Protein AF-A0A7W1UFV5-F1 (afdb_monomer_lite)

Foldseek 3Di:
DDPDPVVCVVVQLVVQLVVQLVCLCVVCVVVVHDDSVVSSVCSSVVSCCPVPPD

Radius of gyration: 13.84 Å; chains: 1; bounding box: 26×19×44 Å

pLDDT: mean 92.06, std 14.11, range [49.44, 98.88]

Sequence (54 aa):
MTTHASSQLPELLRQKADQLRIHSIRATTKAGSGHPTSCCSAADIVATLFFSVM

Structure (mmCIF, N/CA/C/O backbone):
data_AF-A0A7W1UFV5-F1
#
_entry.id   AF-A0A7W1UFV5-F1
#
loop_
_atom_site.group_PDB
_atom_site.id
_atom_site.type_symbol
_atom_site.label_atom_id
_atom_site.label_alt_id
_atom_site.label_comp_id
_atom_site.label_asym_id
_atom_site.label_entity_id
_atom_site.label_seq_id
_atom_site.pdbx_PDB_ins_code
_atom_site.Cartn_x
_atom_site.Cartn_y
_atom_site.Cartn_z
_atom_site.occupancy
_atom_site.B_iso_or_equiv
_atom_site.auth_seq_id
_atom_site.auth_comp_id
_atom_site.auth_asym_id
_atom_site.auth_atom_id
_atom_site.pdbx_PDB_model_num
ATOM 1 N N . MET A 1 1 ? -19.638 -12.710 29.341 1.00 49.44 1 MET A N 1
ATOM 2 C CA . MET A 1 1 ? -18.204 -12.369 29.241 1.00 49.44 1 MET A CA 1
ATOM 3 C C . MET A 1 1 ? -17.757 -12.621 27.801 1.00 49.44 1 MET A C 1
ATOM 5 O O . MET A 1 1 ? -17.151 -13.641 27.536 1.00 49.44 1 MET A O 1
ATOM 9 N N . THR A 1 2 ? -18.140 -11.752 26.857 1.00 52.03 2 THR A N 1
ATOM 10 C CA . THR A 1 2 ? -17.744 -11.836 25.432 1.00 52.03 2 THR A CA 1
ATOM 11 C C . THR A 1 2 ? -17.880 -10.455 24.780 1.00 52.03 2 THR A C 1
ATOM 13 O O . THR A 1 2 ? -18.865 -10.157 24.113 1.00 52.03 2 THR A O 1
ATOM 16 N N . THR A 1 3 ? -16.888 -9.594 24.991 1.00 55.91 3 THR A N 1
ATOM 17 C CA . THR A 1 3 ? -16.679 -8.344 24.239 1.00 55.91 3 THR A CA 1
ATOM 18 C C . THR A 1 3 ? -15.417 -8.509 23.387 1.00 55.91 3 THR A C 1
ATOM 20 O O . THR A 1 3 ? -14.398 -7.894 23.670 1.00 55.91 3 THR A O 1
ATOM 23 N N . HIS A 1 4 ? -15.433 -9.415 22.401 1.00 55.31 4 HIS A N 1
ATOM 24 C CA . HIS A 1 4 ? -14.248 -9.723 21.575 1.00 55.31 4 HIS A CA 1
ATOM 25 C C . HIS A 1 4 ? -14.291 -9.143 20.156 1.00 55.31 4 HIS A C 1
ATOM 27 O O . HIS A 1 4 ? -13.258 -9.089 19.495 1.00 55.31 4 HIS A O 1
ATOM 33 N N . ALA A 1 5 ? -15.444 -8.657 19.689 1.00 57.12 5 ALA A N 1
ATOM 34 C CA . ALA A 1 5 ? -15.555 -8.150 18.322 1.00 57.12 5 ALA A CA 1
ATOM 35 C C . ALA A 1 5 ? -14.753 -6.851 18.101 1.00 57.12 5 ALA A C 1
ATOM 37 O O . ALA A 1 5 ? -14.121 -6.692 17.060 1.00 57.12 5 ALA A O 1
ATOM 38 N N . SER A 1 6 ? -14.705 -5.936 19.081 1.00 59.09 6 SER A N 1
ATOM 39 C CA . SER A 1 6 ? -14.014 -4.649 18.885 1.00 59.09 6 SER A CA 1
ATOM 40 C C . SER A 1 6 ? -12.486 -4.751 18.960 1.00 59.09 6 SER A C 1
ATOM 42 O O . SER A 1 6 ? -11.801 -3.927 18.362 1.00 59.09 6 SER A O 1
ATOM 44 N N . SER A 1 7 ? -11.927 -5.763 19.638 1.00 67.62 7 SER A N 1
ATOM 45 C CA . SER A 1 7 ? -10.470 -5.932 19.762 1.00 67.62 7 SER A CA 1
ATOM 46 C C . SER A 1 7 ? -9.799 -6.457 18.488 1.00 67.62 7 SER A C 1
ATOM 48 O O . SER A 1 7 ? -8.579 -6.404 18.386 1.00 67.62 7 SER A O 1
ATOM 50 N N . GLN A 1 8 ? -10.568 -6.972 17.522 1.00 84.06 8 GLN A N 1
ATOM 51 C CA . GLN A 1 8 ? -10.031 -7.587 16.299 1.00 84.06 8 GLN A CA 1
ATOM 52 C C . GLN A 1 8 ? -10.003 -6.637 15.097 1.00 84.06 8 GLN A C 1
ATOM 54 O O . GLN A 1 8 ? -9.258 -6.881 14.149 1.00 84.06 8 GLN A O 1
ATOM 59 N N . LEU A 1 9 ? -10.781 -5.551 15.129 1.00 92.19 9 LEU A N 1
ATOM 60 C CA . LEU A 1 9 ? -10.873 -4.613 14.011 1.00 92.19 9 LEU A CA 1
ATOM 61 C C . LEU A 1 9 ? -9.518 -3.972 13.648 1.00 92.19 9 LEU A C 1
ATOM 63 O O . LEU A 1 9 ? -9.188 -3.974 12.463 1.00 92.19 9 LEU A O 1
ATOM 67 N N . PRO A 1 10 ? -8.690 -3.491 14.601 1.00 94.56 10 PRO A N 1
ATOM 68 C CA . PRO A 1 10 ? -7.392 -2.907 14.255 1.00 94.56 10 PRO A CA 1
ATOM 69 C C . PRO A 1 10 ? -6.461 -3.896 13.543 1.00 94.56 10 PRO A C 1
ATOM 71 O O . PRO A 1 10 ? -5.797 -3.536 12.573 1.00 94.56 10 PRO A O 1
ATOM 74 N N . GLU A 1 11 ? -6.450 -5.155 13.987 1.00 95.81 11 GLU A N 1
ATOM 75 C CA . GLU A 1 11 ? -5.642 -6.213 13.375 1.00 95.81 11 GLU A CA 1
ATOM 76 C C . GLU A 1 11 ? -6.150 -6.553 11.966 1.00 95.81 11 GLU A C 1
ATOM 78 O O . GLU A 1 11 ? -5.362 -6.643 11.026 1.00 95.81 11 GLU A O 1
ATOM 83 N N . LEU A 1 12 ? -7.471 -6.649 11.781 1.00 96.00 12 LEU A N 1
ATOM 84 C CA . LEU A 1 12 ? -8.075 -6.868 10.465 1.00 96.00 12 LEU A CA 1
ATOM 85 C C . LEU A 1 12 ? -7.721 -5.741 9.483 1.00 96.00 12 LEU A C 1
ATOM 87 O O . LEU A 1 12 ? -7.347 -6.009 8.340 1.00 96.00 12 LEU A O 1
ATOM 91 N N . LEU A 1 13 ? -7.822 -4.480 9.914 1.00 97.69 13 LEU A N 1
ATOM 92 C CA . LEU A 1 13 ? -7.492 -3.327 9.075 1.00 97.69 13 LEU A CA 1
ATOM 93 C C . LEU A 1 13 ? -6.008 -3.306 8.708 1.00 97.69 13 LEU A C 1
ATOM 95 O O . LEU A 1 13 ? -5.671 -3.041 7.554 1.00 97.69 13 LEU A O 1
ATOM 99 N N . ARG A 1 14 ? -5.127 -3.673 9.643 1.00 98.06 14 ARG A N 1
ATOM 100 C CA . ARG A 1 14 ? -3.696 -3.806 9.368 1.00 98.06 14 ARG A CA 1
ATOM 101 C C . ARG A 1 14 ? -3.405 -4.895 8.339 1.00 98.06 14 ARG A C 1
ATOM 103 O O . ARG A 1 14 ? -2.676 -4.649 7.382 1.00 98.06 14 AR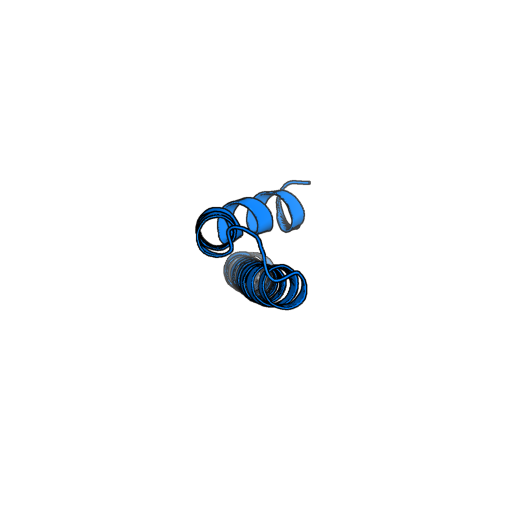G A O 1
ATOM 110 N N . GLN A 1 15 ? -4.054 -6.053 8.456 1.00 98.31 15 GLN A N 1
ATOM 111 C CA . GLN A 1 15 ? -3.950 -7.121 7.458 1.00 98.31 15 GLN A CA 1
ATOM 112 C C . GLN A 1 15 ? -4.428 -6.661 6.074 1.00 98.31 15 GLN A C 1
ATOM 114 O O . GLN A 1 15 ? -3.799 -6.982 5.065 1.00 98.31 15 GLN A O 1
ATOM 119 N N . LYS A 1 16 ? -5.516 -5.881 5.997 1.00 98.44 16 LYS A N 1
ATOM 120 C CA . LYS A 1 16 ? -5.977 -5.292 4.729 1.00 98.44 16 LYS A CA 1
ATOM 121 C C . LYS A 1 16 ? -4.963 -4.306 4.158 1.00 98.44 16 LYS A C 1
ATOM 123 O O . LYS A 1 16 ? -4.666 -4.390 2.968 1.00 98.44 16 LYS A O 1
ATOM 128 N N . ALA A 1 17 ? -4.397 -3.429 4.981 1.00 98.75 17 ALA A N 1
ATOM 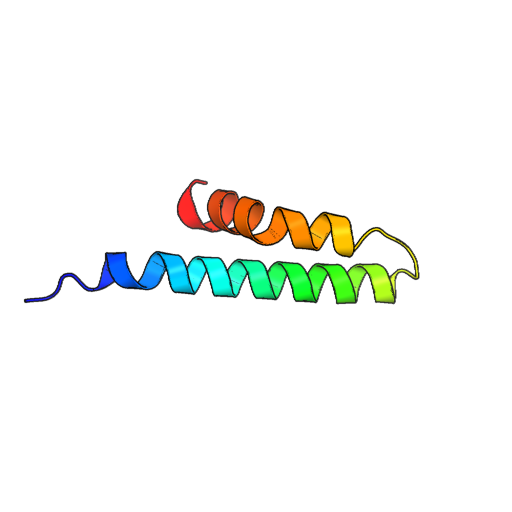129 C CA . ALA A 1 17 ? -3.363 -2.497 4.550 1.00 98.75 17 ALA A CA 1
ATOM 130 C C . ALA A 1 17 ? -2.122 -3.227 4.009 1.00 98.75 17 ALA A C 1
ATOM 132 O O . ALA A 1 17 ? -1.602 -2.864 2.955 1.00 98.75 17 ALA A O 1
ATOM 133 N N . ASP A 1 18 ? -1.694 -4.312 4.653 1.00 98.81 18 ASP A N 1
ATOM 134 C CA . ASP A 1 18 ? -0.558 -5.112 4.189 1.00 98.81 18 ASP A CA 1
ATOM 135 C C . ASP A 1 18 ? -0.837 -5.795 2.845 1.00 98.81 18 ASP A C 1
ATOM 137 O O . ASP A 1 18 ? 0.015 -5.779 1.952 1.00 98.81 18 ASP A O 1
ATOM 141 N N . GLN A 1 19 ? -2.054 -6.305 2.632 1.00 98.81 19 GLN A N 1
ATOM 142 C CA . GLN A 1 19 ? -2.457 -6.805 1.314 1.00 98.81 19 GLN A CA 1
ATOM 143 C C . GLN A 1 19 ? -2.456 -5.692 0.258 1.00 98.81 19 GLN A C 1
ATOM 145 O O . GLN A 1 19 ? -1.946 -5.898 -0.844 1.00 98.81 19 GLN A O 1
ATOM 150 N N . LEU A 1 20 ? -2.954 -4.493 0.582 1.00 98.81 20 LEU A N 1
ATOM 151 C CA . LEU A 1 20 ? -2.919 -3.342 -0.329 1.00 98.81 20 LEU A CA 1
ATOM 152 C C . LEU A 1 20 ? -1.481 -2.958 -0.711 1.00 98.81 20 LEU A C 1
ATOM 154 O O . LEU A 1 20 ? -1.210 -2.690 -1.886 1.00 98.81 20 LEU A O 1
ATOM 158 N N . ARG A 1 21 ? -0.539 -2.994 0.241 1.00 98.81 21 ARG A N 1
ATOM 159 C CA . ARG A 1 21 ? 0.896 -2.778 -0.019 1.00 98.81 21 ARG A CA 1
ATOM 160 C C . ARG A 1 21 ? 1.450 -3.830 -0.978 1.00 98.81 21 ARG A C 1
ATOM 162 O O . ARG A 1 21 ? 2.042 -3.478 -1.998 1.00 98.81 21 ARG A O 1
ATOM 169 N N . ILE A 1 22 ? 1.205 -5.113 -0.704 1.00 98.88 22 ILE A N 1
ATOM 170 C CA . ILE A 1 22 ? 1.644 -6.229 -1.558 1.00 98.88 22 ILE A CA 1
ATOM 171 C C . ILE A 1 22 ? 1.091 -6.079 -2.978 1.00 98.88 22 ILE A C 1
ATOM 173 O O . ILE A 1 22 ? 1.834 -6.221 -3.953 1.00 98.88 22 ILE A O 1
ATOM 177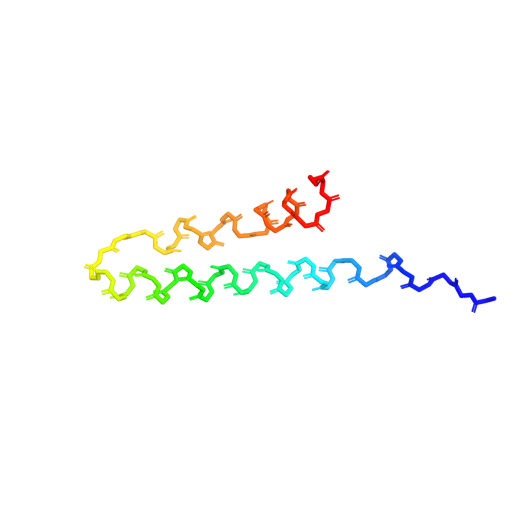 N N . HIS A 1 23 ? -0.200 -5.774 -3.114 1.00 98.81 23 HIS A N 1
ATOM 178 C CA . HIS A 1 23 ? -0.831 -5.577 -4.415 1.00 98.81 23 HIS A CA 1
ATOM 179 C C . HIS A 1 23 ? -0.244 -4.380 -5.161 1.00 98.81 23 HIS A C 1
ATOM 181 O O . HIS A 1 23 ? 0.047 -4.509 -6.349 1.00 98.81 23 HIS A O 1
ATOM 187 N N . SER A 1 24 ? 0.009 -3.265 -4.474 1.00 98.81 24 SER A N 1
ATOM 188 C CA . SER A 1 24 ? 0.626 -2.076 -5.073 1.00 98.81 24 SER A CA 1
ATOM 189 C C . SER A 1 24 ? 2.017 -2.382 -5.628 1.00 98.81 24 SER A C 1
ATOM 191 O O . SER A 1 24 ? 2.314 -2.049 -6.776 1.00 98.81 24 SER A O 1
ATOM 193 N N . ILE A 1 25 ? 2.854 -3.086 -4.859 1.00 98.81 25 ILE A N 1
ATOM 194 C CA . ILE A 1 25 ? 4.196 -3.492 -5.298 1.00 98.81 25 ILE A CA 1
ATOM 195 C C . ILE A 1 25 ? 4.097 -4.443 -6.495 1.00 98.81 25 ILE A C 1
ATOM 197 O O . ILE A 1 25 ? 4.728 -4.205 -7.523 1.00 98.81 25 ILE A O 1
ATOM 201 N N . ARG A 1 26 ? 3.275 -5.497 -6.403 1.00 98.81 26 ARG A N 1
ATOM 202 C CA . ARG A 1 26 ? 3.130 -6.496 -7.477 1.00 98.81 26 ARG A CA 1
ATOM 203 C C . ARG A 1 26 ? 2.600 -5.883 -8.772 1.00 98.81 26 ARG A C 1
ATOM 205 O O . ARG A 1 26 ? 3.127 -6.188 -9.838 1.00 98.81 26 ARG A O 1
ATOM 212 N N . ALA A 1 27 ? 1.580 -5.030 -8.691 1.00 98.81 27 ALA A N 1
ATOM 213 C CA . ALA A 1 27 ? 0.965 -4.404 -9.856 1.00 98.81 27 ALA A CA 1
ATOM 214 C C . ALA A 1 27 ? 1.926 -3.431 -10.553 1.00 98.81 27 ALA A C 1
ATOM 216 O O . ALA A 1 27 ? 2.117 -3.538 -11.762 1.00 98.81 27 ALA A O 1
ATOM 217 N N . THR A 1 28 ? 2.579 -2.540 -9.798 1.00 98.69 28 THR A N 1
ATOM 218 C CA . THR A 1 28 ? 3.537 -1.565 -10.360 1.00 98.69 28 THR A CA 1
ATOM 219 C C . THR A 1 28 ? 4.795 -2.242 -10.907 1.00 98.69 28 THR A C 1
ATOM 221 O O . THR A 1 28 ? 5.266 -1.891 -11.985 1.00 98.69 28 THR A O 1
ATOM 224 N N . THR A 1 29 ? 5.282 -3.295 -10.240 1.00 98.62 29 THR A N 1
ATOM 225 C CA . THR A 1 29 ? 6.383 -4.130 -10.752 1.00 98.62 29 THR A CA 1
ATOM 226 C C . THR A 1 29 ? 5.994 -4.802 -12.064 1.00 98.62 29 THR A C 1
ATOM 228 O O . THR A 1 29 ? 6.729 -4.709 -13.042 1.00 98.62 29 THR A O 1
ATOM 231 N N . LYS A 1 30 ? 4.817 -5.443 -12.119 1.00 98.69 30 LYS A N 1
ATOM 232 C CA . LYS A 1 30 ? 4.324 -6.093 -13.342 1.00 98.69 30 LYS A CA 1
ATOM 233 C C . LYS A 1 30 ? 4.135 -5.095 -14.488 1.00 98.69 30 LYS A C 1
ATOM 235 O O . LYS A 1 30 ? 4.375 -5.449 -15.636 1.00 98.69 30 LYS A O 1
ATOM 240 N N . ALA A 1 31 ? 3.712 -3.871 -14.185 1.00 98.62 31 ALA A N 1
ATOM 241 C CA . ALA A 1 31 ? 3.547 -2.806 -15.169 1.00 98.62 31 ALA A CA 1
ATOM 242 C C . ALA A 1 31 ? 4.876 -2.180 -15.632 1.00 98.62 31 ALA A C 1
ATOM 244 O O . ALA A 1 31 ? 4.871 -1.394 -16.577 1.00 98.62 31 ALA A O 1
ATOM 245 N N . GLY A 1 32 ? 5.999 -2.464 -14.960 1.00 98.50 32 GLY A N 1
ATOM 246 C CA . GLY A 1 32 ? 7.287 -1.809 -15.214 1.00 98.50 32 GLY A CA 1
ATOM 247 C C . GLY A 1 32 ? 7.289 -0.301 -14.922 1.00 98.50 32 GLY A C 1
ATOM 248 O O . GLY A 1 32 ? 8.217 0.397 -15.319 1.00 98.50 32 GLY A O 1
ATOM 249 N N . SER A 1 33 ? 6.244 0.218 -14.270 1.00 98.19 33 SER A N 1
ATOM 250 C CA . SER A 1 33 ? 6.050 1.640 -13.978 1.00 98.19 33 SER A CA 1
ATOM 251 C C . SER A 1 33 ? 5.061 1.842 -12.820 1.00 98.19 33 SER A C 1
ATOM 253 O O . SER A 1 33 ? 4.254 0.964 -12.508 1.00 98.19 33 SER A O 1
ATOM 255 N N . GLY A 1 34 ? 5.119 3.006 -12.163 1.00 97.94 34 GLY A N 1
ATOM 256 C CA . GLY A 1 34 ? 4.209 3.394 -11.078 1.00 97.94 34 GLY A CA 1
ATOM 257 C C . GLY A 1 34 ? 4.922 3.925 -9.830 1.00 97.94 34 GLY A C 1
ATOM 258 O O . GLY A 1 34 ? 6.132 4.129 -9.834 1.00 97.94 34 GLY A O 1
ATOM 259 N N . HIS A 1 35 ? 4.158 4.143 -8.752 1.00 98.50 35 HIS A N 1
ATOM 260 C CA . HIS A 1 35 ? 4.632 4.794 -7.520 1.00 98.50 35 HIS A CA 1
ATOM 261 C C . HIS A 1 35 ? 4.301 3.962 -6.263 1.00 98.50 35 HIS A C 1
ATOM 263 O O . HIS A 1 35 ? 3.486 4.383 -5.438 1.00 98.50 35 HIS A O 1
ATOM 269 N N . PRO A 1 36 ? 4.897 2.765 -6.087 1.00 98.31 36 PRO A N 1
ATOM 270 C CA . PRO A 1 36 ? 4.548 1.867 -4.984 1.00 98.31 36 PRO A CA 1
ATOM 271 C C . PRO A 1 36 ? 4.769 2.490 -3.600 1.00 98.31 36 PRO A C 1
ATOM 273 O O . PRO A 1 36 ? 4.004 2.211 -2.684 1.00 98.31 36 PRO A O 1
ATOM 276 N N . THR A 1 37 ? 5.762 3.369 -3.440 1.00 98.38 37 THR A N 1
ATOM 277 C CA . THR A 1 37 ? 6.031 4.060 -2.167 1.00 98.38 37 THR A CA 1
ATOM 278 C C . THR A 1 37 ? 4.890 4.999 -1.771 1.00 98.38 37 THR A C 1
ATOM 280 O O . THR A 1 37 ? 4.460 4.976 -0.619 1.00 98.38 37 THR A O 1
ATOM 283 N N . SER A 1 38 ? 4.345 5.755 -2.729 1.00 98.44 38 SER A N 1
ATOM 284 C CA . SER A 1 38 ? 3.170 6.610 -2.531 1.00 98.44 38 SER A CA 1
ATOM 285 C C . SER A 1 38 ? 1.910 5.798 -2.219 1.00 98.44 38 SER A C 1
ATOM 287 O O . SER A 1 38 ? 1.120 6.197 -1.372 1.00 98.44 38 SER A O 1
ATOM 289 N N . CYS A 1 39 ? 1.716 4.638 -2.853 1.00 98.12 39 CYS A N 1
ATOM 290 C CA . CYS A 1 39 ? 0.601 3.750 -2.514 1.00 98.12 39 CYS A CA 1
ATOM 291 C C . CYS A 1 39 ? 0.747 3.170 -1.095 1.00 98.12 39 CYS A C 1
ATOM 293 O O . CYS A 1 39 ? -0.221 3.123 -0.337 1.00 98.12 39 CYS A O 1
ATOM 295 N N . CYS A 1 40 ? 1.958 2.754 -0.711 1.00 98.50 40 CYS A N 1
ATOM 296 C CA . CYS A 1 40 ? 2.228 2.151 0.593 1.00 98.50 40 CYS A CA 1
ATOM 297 C C . CYS A 1 40 ? 2.024 3.115 1.769 1.00 98.50 40 CYS A C 1
ATOM 299 O O . CYS A 1 40 ? 1.595 2.661 2.834 1.00 98.50 40 CYS A O 1
ATOM 301 N N . SER A 1 41 ? 2.308 4.413 1.598 1.00 98.62 41 SER A N 1
ATOM 302 C CA . SER A 1 41 ? 2.082 5.417 2.648 1.00 98.62 41 SER A CA 1
ATOM 303 C C . SER A 1 41 ? 0.596 5.656 2.930 1.00 98.62 41 SER A C 1
ATOM 305 O O . SER A 1 41 ? 0.239 6.000 4.052 1.00 98.62 41 SER A O 1
ATOM 307 N N . ALA A 1 42 ? -0.278 5.420 1.948 1.00 98.56 42 ALA A N 1
ATOM 308 C CA . ALA A 1 42 ? -1.724 5.593 2.082 1.00 98.56 42 ALA A CA 1
ATOM 309 C C . ALA A 1 42 ? -2.479 4.310 2.486 1.00 98.56 42 ALA A C 1
ATOM 311 O O . ALA A 1 42 ? -3.687 4.362 2.714 1.00 98.56 42 ALA A O 1
ATOM 312 N N . ALA A 1 43 ? -1.810 3.156 2.573 1.00 98.69 43 ALA A N 1
ATOM 313 C CA . ALA A 1 43 ? 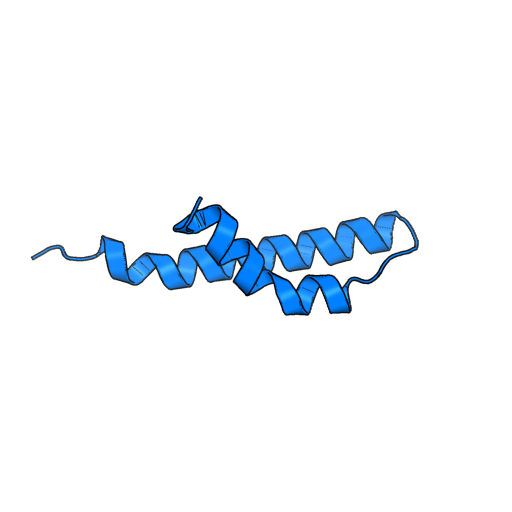-2.480 1.857 2.681 1.00 98.69 43 ALA A CA 1
ATOM 314 C C . ALA A 1 43 ? -3.380 1.706 3.923 1.00 98.69 43 ALA A C 1
ATOM 316 O O . ALA A 1 43 ? -4.466 1.142 3.806 1.00 98.69 43 ALA A O 1
ATOM 317 N N . ASP A 1 44 ? -2.986 2.243 5.084 1.00 98.50 44 ASP A N 1
ATOM 318 C CA . ASP A 1 44 ? -3.805 2.169 6.307 1.00 98.50 44 ASP A CA 1
ATOM 319 C C . ASP A 1 44 ? -5.047 3.075 6.224 1.00 98.50 44 ASP A C 1
ATOM 321 O O . ASP A 1 44 ? -6.128 2.705 6.691 1.00 98.50 44 ASP A O 1
ATOM 325 N N . ILE A 1 45 ? -4.920 4.236 5.566 1.00 98.38 45 ILE A N 1
ATOM 326 C CA . ILE A 1 45 ? -6.041 5.153 5.306 1.00 98.38 45 ILE A CA 1
ATOM 327 C C . ILE A 1 45 ? -7.052 4.467 4.386 1.00 98.38 45 ILE A C 1
ATOM 329 O O . ILE A 1 45 ? -8.240 4.416 4.698 1.00 98.38 45 ILE A O 1
ATOM 333 N N . VAL A 1 46 ? -6.579 3.891 3.277 1.00 98.50 46 VAL A N 1
ATOM 334 C CA . VAL A 1 46 ? -7.434 3.172 2.322 1.00 98.50 46 VAL A CA 1
ATOM 335 C C . VAL A 1 46 ? -8.092 1.965 2.991 1.00 98.50 46 VAL A C 1
ATOM 337 O O . VAL A 1 46 ? -9.291 1.761 2.823 1.00 98.50 46 VAL A O 1
ATOM 340 N N . ALA A 1 47 ? -7.349 1.198 3.793 1.00 98.44 47 ALA A N 1
ATOM 341 C CA . ALA A 1 47 ? -7.910 0.062 4.514 1.00 98.44 47 ALA A CA 1
ATOM 342 C C . ALA A 1 47 ? -9.039 0.490 5.466 1.00 98.44 47 ALA A C 1
ATOM 344 O O . ALA A 1 47 ? -10.109 -0.111 5.469 1.00 98.44 47 ALA A O 1
ATOM 345 N N . THR A 1 48 ? -8.829 1.559 6.233 1.00 97.94 48 THR A N 1
ATOM 346 C CA . THR A 1 48 ? -9.831 2.076 7.174 1.00 97.94 48 THR A CA 1
ATOM 347 C C . THR A 1 48 ? -11.081 2.574 6.451 1.00 97.94 48 THR A C 1
ATOM 349 O O . THR A 1 48 ? -12.194 2.208 6.825 1.00 97.94 48 THR A O 1
ATOM 352 N N . LEU A 1 49 ? -10.915 3.370 5.390 1.00 98.38 49 LEU A N 1
ATOM 353 C CA . LEU A 1 49 ? -12.045 3.921 4.642 1.00 98.38 49 LEU A CA 1
ATOM 354 C C . LEU A 1 49 ? -12.911 2.819 4.021 1.00 98.38 49 LEU A C 1
ATOM 356 O O . LEU A 1 49 ? -14.125 2.844 4.187 1.00 98.38 49 LEU A O 1
ATOM 360 N N . PHE A 1 50 ? -12.300 1.834 3.360 1.00 98.12 50 PHE A N 1
ATOM 361 C CA . PHE A 1 50 ? -13.036 0.829 2.583 1.00 98.12 50 PHE A CA 1
ATOM 362 C C . PHE A 1 50 ? -13.465 -0.415 3.368 1.00 98.12 50 PHE A C 1
ATOM 364 O O . PHE A 1 50 ? -14.300 -1.168 2.878 1.00 98.12 50 PHE A O 1
ATOM 371 N N . PHE A 1 51 ? -12.878 -0.680 4.538 1.00 95.56 51 P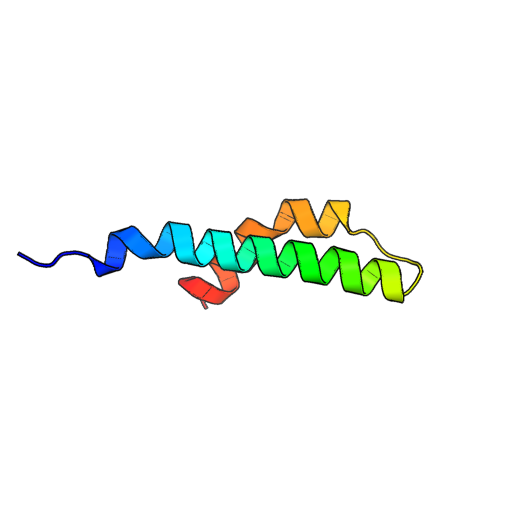HE A N 1
ATOM 372 C CA . PHE A 1 51 ? -13.183 -1.885 5.322 1.00 95.56 51 PHE A CA 1
ATOM 373 C C . PHE A 1 51 ? -13.674 -1.587 6.745 1.00 95.56 51 PHE A C 1
ATOM 375 O O . PHE A 1 51 ? -13.823 -2.515 7.539 1.00 95.56 51 PHE A O 1
ATOM 382 N N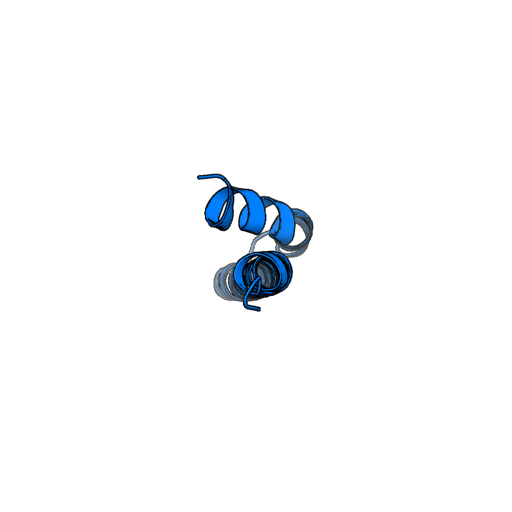 . SER A 1 52 ? -13.921 -0.316 7.079 1.00 95.00 52 SER A N 1
ATOM 383 C CA . SER A 1 52 ? -14.555 0.075 8.344 1.00 95.00 52 SER A CA 1
ATOM 384 C C . SER A 1 52 ? -15.560 1.223 8.228 1.00 95.00 52 SER A C 1
ATOM 386 O O . SER A 1 52 ? -16.408 1.320 9.113 1.00 95.00 52 SER A O 1
ATOM 388 N N . VAL A 1 53 ? -15.445 2.117 7.237 1.00 94.50 53 VAL A N 1
ATOM 389 C CA . VAL A 1 53 ? -16.304 3.314 7.130 1.00 94.50 53 VAL A CA 1
ATOM 390 C C . VAL A 1 53 ? -17.369 3.178 6.040 1.00 94.50 53 VAL A C 1
ATOM 392 O O . VAL A 1 53 ? -18.532 3.464 6.315 1.00 94.50 53 VAL A O 1
ATOM 395 N N . MET A 1 54 ? -16.969 2.803 4.819 1.00 84.25 54 MET A N 1
ATOM 396 C CA . MET A 1 54 ? -17.869 2.506 3.692 1.00 84.25 54 MET A CA 1
ATOM 397 C C . MET A 1 54 ? -18.521 1.135 3.848 1.00 84.25 54 MET A C 1
ATOM 399 O O . MET A 1 54 ? -19.716 1.034 3.494 1.00 84.25 54 MET A O 1
#

Secondary structure (DSSP, 8-state):
----STTTHHHHHHHHHHHHHHHHHHHHHHHT---HHHHHHHHHHHHHIIIII-